Protein AF-A0AA39HJ63-F1 (afdb_monomer_lite)

Secondary structure (DSSP, 8-state):
--HHHHHHHHHHHHHT-EEEEEEEEEETTSSEEEEEEEEEE-----TTHHHHTTT--PPPEE----TTGGGTEEEEEEEEEEE-TTTS---TTPEEEEHHHHHHHHHHHHTTGGG-SEEEEEEES-SS--HHHHHTS-SS---S-EEEE-TT-SSPPPTTS--EE-PPPSTTS-TTGGG--

Sequence (181 aa):
MLESSWLESTKIALASRFEGAVTIAFVKGSDLVEYSMERRPMRKHNRFSRMFSVFNRAPRSSWTFIPGDAANIETLSLSVKMIDPRKNKGLEEGVRQHRASFLQEIGKVFRLMTSCRKVVINIAKLDAYPEDLLALLPRDGLPGKVFLDTIDCDVIPPFDIPIRLRRVPFDSLDPEILQNA

pLDDT: mean 70.18, std 16.27, range [34.12, 93.38]

Radius of gyration: 19.21 Å; chains: 1; bounding box: 43×39×66 Å

Organism: NCBI:txid289476

Foldseek 3Di:
DPVVVVVVVVVVLLQLAWEKEKEWEAEPPDQKIWIFIWTAGPDDPDVVCVVVVVPDRDDTDGDDDDPVCLQRYQEYEYEYYYDHVVPDDPDPPIDMDGNVVVLVVVLVVLVSQLSYQYYEYEYAYDPDDPVSNVVSHPQPRRHDAYEYECVRPPDDDDPPHPYDDPDPPPVPPDVVVVVPD

Structure (mmCIF, N/CA/C/O backbone):
data_AF-A0AA39HJ63-F1
#
_entry.id   AF-A0AA39HJ63-F1
#
loop_
_atom_site.group_PDB
_atom_site.id
_atom_site.type_symbol
_atom_site.label_atom_id
_atom_site.label_alt_id
_atom_site.label_comp_id
_atom_site.label_asym_id
_atom_site.label_entity_id
_atom_site.label_seq_id
_atom_site.pdbx_PDB_ins_code
_atom_site.Cartn_x
_atom_site.Cartn_y
_atom_site.Cartn_z
_atom_site.occupancy
_atom_site.B_iso_or_equiv
_atom_site.auth_seq_id
_atom_site.auth_comp_id
_atom_site.auth_asym_id
_atom_site.auth_atom_id
_atom_site.pdbx_PDB_model_num
ATOM 1 N N . MET A 1 1 ? -29.015 12.953 32.415 1.00 53.59 1 MET A N 1
ATOM 2 C CA . MET A 1 1 ? -27.941 13.781 31.809 1.00 53.59 1 MET A CA 1
ATOM 3 C C . MET A 1 1 ? -26.677 12.992 31.411 1.00 53.59 1 MET A C 1
ATOM 5 O O . MET A 1 1 ? -25.717 13.619 30.996 1.00 53.59 1 MET A O 1
ATOM 9 N N . LEU A 1 2 ? -26.648 11.649 31.463 1.00 52.34 2 LEU A N 1
ATOM 10 C CA . LEU A 1 2 ? -25.468 10.845 31.074 1.00 52.34 2 LEU A CA 1
ATOM 11 C C . LEU A 1 2 ? -25.451 10.412 29.593 1.00 52.34 2 LEU A C 1
ATOM 13 O O . LEU A 1 2 ? -24.381 10.179 29.037 1.00 52.34 2 LEU A O 1
ATOM 17 N N . GLU A 1 3 ? -26.608 10.356 28.928 1.00 53.19 3 GLU A N 1
ATOM 18 C CA . GLU A 1 3 ? -26.701 9.915 27.525 1.00 53.19 3 GLU A CA 1
ATOM 19 C C . GLU A 1 3 ? -26.044 10.884 26.531 1.00 53.19 3 GLU A C 1
ATOM 21 O O . GLU A 1 3 ? -25.530 10.450 25.504 1.00 53.19 3 GLU A O 1
ATOM 26 N N . SER A 1 4 ? -25.985 12.184 26.840 1.00 61.69 4 SER A N 1
ATOM 27 C CA . SER A 1 4 ? -25.369 13.187 25.962 1.00 61.69 4 SER A CA 1
ATOM 28 C C . SER A 1 4 ? -23.842 13.074 25.902 1.00 61.69 4 SER A C 1
ATOM 30 O O . SER A 1 4 ? -23.262 13.311 24.848 1.00 61.69 4 SER A O 1
ATOM 32 N N . SER A 1 5 ? -23.187 12.660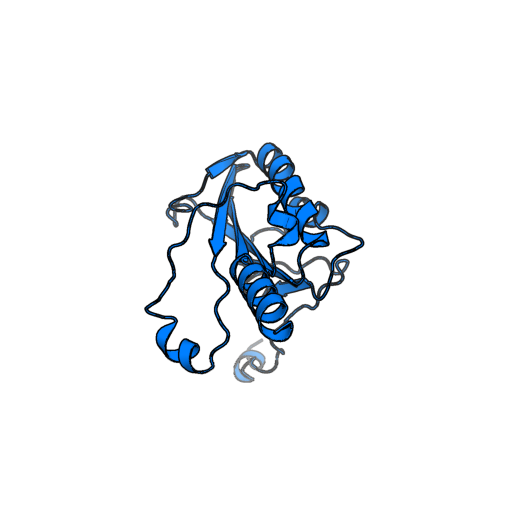 26.992 1.00 64.50 5 SER A N 1
ATOM 33 C CA . SER A 1 5 ? -21.723 12.532 27.069 1.00 64.50 5 SER A CA 1
ATOM 34 C C . SER A 1 5 ? -21.203 11.363 26.228 1.00 64.50 5 SER A C 1
ATOM 36 O O . SER A 1 5 ? -20.262 11.535 25.455 1.00 64.50 5 SER A O 1
ATOM 38 N N . TRP A 1 6 ? -21.837 10.192 26.319 1.00 66.06 6 TRP A N 1
ATOM 39 C CA . TRP A 1 6 ? -21.421 9.011 25.556 1.00 66.06 6 TRP A CA 1
ATOM 40 C C . TRP A 1 6 ? -21.638 9.193 24.049 1.00 66.06 6 TRP A C 1
ATOM 42 O O . TRP A 1 6 ? -20.809 8.796 23.226 1.00 66.06 6 TRP A O 1
ATOM 52 N N . LEU A 1 7 ? -22.743 9.843 23.680 1.00 60.38 7 LEU A N 1
ATOM 53 C CA . LEU A 1 7 ? -23.093 10.117 22.291 1.00 60.38 7 LEU A CA 1
ATOM 54 C C . LEU A 1 7 ? -22.132 11.133 21.653 1.00 60.38 7 LEU A C 1
ATOM 56 O O . LEU A 1 7 ? -21.783 11.012 20.481 1.00 60.38 7 LEU A O 1
ATOM 60 N N . GLU A 1 8 ? -21.646 12.101 22.431 1.00 58.94 8 GLU A N 1
ATOM 61 C CA . GLU A 1 8 ?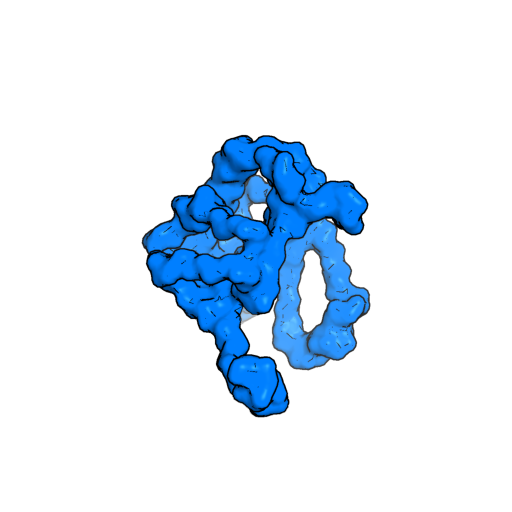 -20.643 13.059 21.968 1.00 58.94 8 GLU A CA 1
ATOM 62 C C . GLU A 1 8 ? -19.247 12.426 21.886 1.00 58.94 8 GLU A C 1
ATOM 64 O O . GLU A 1 8 ? -18.558 12.591 20.881 1.00 58.94 8 GLU A O 1
ATOM 69 N N . SER A 1 9 ? -18.857 11.588 22.855 1.00 57.41 9 SER A N 1
ATOM 70 C CA . SER A 1 9 ? -17.601 10.825 22.791 1.00 57.41 9 SER A CA 1
ATOM 71 C C . SER A 1 9 ? -17.560 9.847 21.616 1.00 57.41 9 SER A C 1
ATOM 73 O O . SER A 1 9 ? -16.530 9.723 20.960 1.00 57.41 9 SER A O 1
ATOM 75 N N . THR A 1 10 ? -18.672 9.180 21.297 1.00 57.38 10 THR A N 1
ATOM 76 C CA . THR A 1 10 ? -18.757 8.295 20.123 1.00 57.38 10 THR A CA 1
ATOM 77 C C . THR A 1 10 ? -18.748 9.074 18.814 1.00 57.38 10 THR A C 1
ATOM 79 O O . THR A 1 10 ? -18.091 8.643 17.869 1.00 57.38 10 THR A O 1
ATOM 82 N N . LYS A 1 11 ? -19.391 10.247 18.743 1.00 55.75 11 LYS A N 1
ATOM 83 C CA . LYS A 1 11 ? -19.274 11.146 17.582 1.00 55.75 11 LYS A CA 1
ATOM 84 C C . LYS A 1 11 ? -17.847 11.646 17.385 1.00 55.75 11 LYS A C 1
ATOM 86 O O . LYS A 1 11 ? -17.384 11.636 16.251 1.00 55.75 11 LYS A O 1
ATOM 91 N N . ILE A 1 12 ? -17.144 12.023 18.452 1.00 59.94 12 ILE A N 1
ATOM 92 C CA . ILE A 1 12 ? -15.737 12.451 18.401 1.00 59.94 12 ILE A CA 1
ATOM 93 C C . ILE A 1 12 ? -14.840 11.281 17.970 1.00 59.94 12 ILE A C 1
ATOM 95 O O . ILE A 1 12 ? -14.038 11.430 17.052 1.00 59.94 12 ILE A O 1
ATOM 99 N N . ALA A 1 13 ? -15.038 10.093 18.550 1.00 58.69 13 ALA A N 1
ATOM 100 C CA . ALA A 1 13 ? -14.286 8.883 18.213 1.00 58.69 13 ALA A CA 1
ATOM 101 C C . ALA A 1 13 ? -14.590 8.331 16.810 1.00 58.69 13 ALA A C 1
ATOM 103 O O . ALA A 1 13 ? -13.785 7.588 16.261 1.00 58.69 13 ALA A O 1
ATOM 104 N N . LEU A 1 14 ? -15.751 8.647 16.228 1.00 59.00 14 LEU A N 1
ATOM 105 C CA . LEU A 1 14 ? -16.081 8.333 14.834 1.00 59.00 14 LEU A CA 1
ATOM 106 C C . LEU A 1 14 ? -15.600 9.427 13.875 1.00 59.00 14 LEU A C 1
ATOM 108 O O . LEU A 1 14 ? -15.206 9.113 12.755 1.00 59.00 14 LEU A O 1
ATOM 112 N N . ALA A 1 15 ? -15.604 10.692 14.302 1.00 59.06 15 ALA A N 1
ATOM 113 C CA . ALA A 1 15 ? -15.070 11.816 13.538 1.00 59.06 15 ALA A CA 1
ATOM 114 C C . ALA A 1 15 ? -13.537 11.772 13.424 1.00 59.06 15 ALA A C 1
ATOM 116 O O . ALA A 1 15 ? -12.992 12.303 12.460 1.00 59.06 15 ALA A O 1
ATOM 117 N N . SER A 1 16 ? -12.846 11.105 14.357 1.00 66.75 16 SER A N 1
ATOM 118 C CA . SER A 1 16 ? -11.396 10.889 14.289 1.00 66.75 16 SER A CA 1
ATOM 119 C C . SER A 1 16 ? -10.985 9.809 13.283 1.00 66.75 16 SER A C 1
ATOM 121 O O . SER A 1 16 ? -9.809 9.748 12.907 1.00 66.75 16 SER A O 1
ATOM 123 N N . ARG A 1 17 ? -11.927 8.964 12.832 1.00 81.06 17 ARG A N 1
ATOM 124 C CA . ARG A 1 17 ? -11.610 7.835 11.954 1.00 81.06 17 ARG A CA 1
ATOM 125 C C . ARG A 1 17 ? -11.452 8.237 10.505 1.00 81.06 17 ARG A C 1
ATOM 127 O O . ARG A 1 17 ? -12.180 9.076 9.974 1.00 81.06 17 ARG A O 1
ATOM 134 N N . PHE A 1 18 ? -10.526 7.565 9.841 1.00 84.56 18 PHE A N 1
ATOM 135 C CA . PHE A 1 18 ? -10.200 7.832 8.450 1.00 84.56 18 PHE A CA 1
ATOM 136 C C . PHE A 1 18 ? -9.924 6.547 7.669 1.00 84.56 18 PHE A C 1
ATOM 138 O O . PHE A 1 18 ? -9.720 5.470 8.234 1.00 84.56 18 PHE A O 1
ATOM 145 N N . GLU A 1 19 ? -9.948 6.682 6.348 1.00 87.69 19 GLU A N 1
ATOM 146 C CA . GLU A 1 19 ? -9.443 5.686 5.415 1.00 87.69 19 GLU A CA 1
ATOM 147 C C . GLU A 1 19 ? -8.008 6.070 5.034 1.00 87.69 19 GLU A C 1
ATOM 149 O O . GLU A 1 19 ? -7.765 7.166 4.523 1.00 87.69 19 GLU A O 1
ATOM 154 N N . GLY A 1 20 ? -7.056 5.181 5.307 1.00 87.44 20 GLY A N 1
ATOM 155 C CA . GLY A 1 20 ? -5.696 5.304 4.793 1.00 87.44 20 GLY A CA 1
ATOM 156 C C . GLY A 1 20 ? -5.648 4.727 3.385 1.00 87.44 20 GLY A C 1
ATOM 157 O O . GLY A 1 20 ? -6.119 3.613 3.166 1.00 87.44 20 GLY A O 1
ATOM 158 N N . ALA A 1 21 ? -5.097 5.459 2.424 1.00 89.00 21 ALA A N 1
ATOM 159 C CA . ALA A 1 21 ? -4.895 4.962 1.071 1.00 89.00 21 ALA A CA 1
ATOM 160 C C . ALA A 1 21 ? -3.415 5.035 0.701 1.00 89.00 21 ALA A C 1
ATOM 162 O O . ALA A 1 21 ? -2.794 6.085 0.817 1.00 89.00 21 ALA A O 1
ATOM 163 N N . VAL A 1 22 ? -2.863 3.922 0.236 1.00 89.75 22 VAL A N 1
ATOM 164 C CA . VAL A 1 22 ? -1.477 3.804 -0.208 1.00 89.75 22 VAL A CA 1
ATOM 165 C C . VAL A 1 22 ? -1.492 3.391 -1.669 1.00 89.75 22 VAL A C 1
ATOM 167 O O . VAL A 1 22 ? -2.029 2.339 -2.009 1.00 89.75 22 VAL A O 1
ATOM 170 N N . THR A 1 23 ? -0.901 4.207 -2.535 1.00 90.81 23 THR A N 1
ATOM 171 C CA . THR A 1 23 ? -0.715 3.874 -3.950 1.00 90.81 23 THR A CA 1
ATOM 172 C C . THR A 1 23 ? 0.751 3.573 -4.195 1.00 90.81 23 THR A C 1
ATOM 174 O O . THR A 1 23 ? 1.604 4.366 -3.821 1.00 90.81 23 THR A O 1
ATOM 177 N N . ILE A 1 24 ? 1.037 2.443 -4.830 1.00 91.25 24 ILE A N 1
ATOM 178 C CA . ILE A 1 24 ? 2.371 1.948 -5.157 1.00 91.25 24 ILE A CA 1
ATOM 179 C C . ILE A 1 24 ? 2.422 1.757 -6.667 1.00 91.25 24 ILE A C 1
ATOM 181 O O . ILE A 1 24 ? 1.557 1.104 -7.250 1.00 91.25 24 ILE A O 1
ATOM 185 N N . ALA A 1 25 ? 3.430 2.334 -7.300 1.00 91.56 25 ALA A N 1
ATOM 186 C CA . ALA A 1 25 ? 3.661 2.286 -8.728 1.00 91.56 25 ALA A CA 1
ATOM 187 C C . ALA A 1 25 ? 5.086 1.788 -9.005 1.00 91.56 25 ALA A C 1
ATOM 189 O O . ALA A 1 25 ? 6.061 2.507 -8.795 1.00 91.56 25 ALA A O 1
ATOM 190 N N . PHE A 1 26 ? 5.206 0.554 -9.492 1.00 90.31 26 PHE A N 1
ATOM 191 C CA . PHE A 1 26 ? 6.481 -0.004 -9.943 1.00 90.31 26 PHE A CA 1
ATOM 192 C C . PHE A 1 26 ? 6.850 0.568 -11.311 1.00 90.31 26 PHE A C 1
ATOM 194 O O . PHE A 1 26 ? 6.033 0.544 -12.235 1.00 90.31 26 PHE A O 1
ATOM 201 N N . VAL A 1 27 ? 8.072 1.076 -11.460 1.00 89.50 27 VAL A N 1
ATOM 202 C CA . VAL A 1 27 ? 8.551 1.616 -12.737 1.00 89.50 27 VAL A CA 1
ATOM 203 C C . VAL A 1 27 ? 9.024 0.466 -13.625 1.00 89.50 27 VAL A C 1
ATOM 205 O O . VAL A 1 27 ? 9.953 -0.260 -13.279 1.00 89.50 27 VAL A O 1
ATOM 208 N N . LYS A 1 28 ? 8.398 0.300 -14.796 1.00 89.00 28 LYS A N 1
ATOM 209 C CA . LYS A 1 28 ? 8.727 -0.780 -15.734 1.00 89.00 28 LYS A CA 1
ATOM 210 C C . LYS A 1 28 ? 10.201 -0.728 -16.147 1.00 89.00 28 LYS A C 1
ATOM 212 O O . LYS A 1 28 ? 10.689 0.309 -16.595 1.00 89.00 28 LYS A O 1
ATOM 217 N N . GLY A 1 29 ? 10.890 -1.865 -16.025 1.00 87.94 29 GLY A N 1
ATOM 218 C CA . GLY A 1 29 ? 12.311 -1.998 -16.370 1.00 87.94 29 GLY A CA 1
ATOM 219 C C . GLY A 1 29 ? 13.265 -1.279 -15.411 1.00 87.94 29 GLY A C 1
ATOM 220 O O . GLY A 1 29 ? 14.399 -0.995 -15.786 1.00 87.94 29 GLY A O 1
ATOM 221 N N . SER A 1 30 ? 12.815 -0.949 -14.198 1.00 89.44 30 SER A N 1
ATOM 222 C CA . SER A 1 30 ? 13.606 -0.248 -13.191 1.00 89.44 30 SER A CA 1
ATOM 223 C C . SER A 1 30 ? 13.399 -0.861 -11.806 1.00 89.44 30 SER A C 1
ATOM 225 O O . SER A 1 30 ? 12.375 -1.484 -11.538 1.00 89.44 30 SER A O 1
ATOM 227 N N . ASP A 1 31 ? 14.362 -0.643 -10.911 1.00 90.25 31 ASP A N 1
ATOM 228 C CA . ASP A 1 31 ? 14.247 -0.972 -9.483 1.00 90.25 31 ASP A CA 1
ATOM 229 C C . ASP A 1 31 ? 13.671 0.197 -8.657 1.00 90.25 31 ASP A C 1
ATOM 231 O O . ASP A 1 31 ? 13.795 0.271 -7.434 1.00 90.25 31 ASP A O 1
ATOM 235 N N . LEU A 1 32 ? 13.072 1.171 -9.342 1.00 91.75 32 LEU A N 1
ATOM 236 C CA . LEU A 1 32 ? 12.445 2.323 -8.720 1.00 91.75 32 LEU A CA 1
ATOM 237 C C . LEU A 1 32 ? 10.959 2.071 -8.497 1.00 91.75 32 LEU A C 1
ATOM 239 O O . LEU A 1 32 ? 10.247 1.507 -9.332 1.00 91.75 32 LEU A O 1
ATOM 243 N N . VAL A 1 33 ? 10.494 2.564 -7.360 1.00 91.44 33 VAL A N 1
ATOM 244 C CA . VAL A 1 33 ? 9.097 2.554 -6.957 1.00 91.44 33 VAL A CA 1
ATOM 245 C C . VAL A 1 33 ? 8.691 3.985 -6.664 1.00 91.44 33 VAL A C 1
ATOM 247 O O . VAL A 1 33 ? 9.391 4.717 -5.964 1.00 91.44 33 VAL A O 1
ATOM 250 N N . GLU A 1 34 ? 7.550 4.386 -7.206 1.00 92.06 34 GLU A N 1
ATOM 251 C CA . GLU A 1 34 ? 6.855 5.589 -6.777 1.00 92.06 34 GLU A CA 1
ATOM 252 C C . GLU A 1 34 ? 5.719 5.198 -5.851 1.00 92.06 34 GLU A C 1
ATOM 254 O O . GLU A 1 34 ? 4.968 4.268 -6.140 1.00 92.06 34 GLU A O 1
ATOM 259 N N . TYR A 1 35 ? 5.556 5.911 -4.748 1.00 91.25 35 TYR A N 1
ATOM 260 C CA . TYR A 1 35 ? 4.438 5.669 -3.851 1.00 91.25 35 TYR A CA 1
ATOM 261 C C . TYR A 1 35 ? 3.872 6.975 -3.313 1.00 91.25 35 TYR A C 1
ATOM 263 O O . TYR A 1 35 ? 4.571 7.980 -3.199 1.00 91.25 35 TYR A O 1
ATOM 271 N N . SER A 1 36 ? 2.585 6.958 -2.992 1.00 90.00 36 SER A N 1
ATOM 272 C CA . SER A 1 36 ? 1.909 8.051 -2.304 1.00 90.00 36 SER A CA 1
ATOM 273 C C . SER A 1 36 ? 1.014 7.501 -1.205 1.00 90.00 36 SER A C 1
ATOM 275 O O . SER A 1 36 ? 0.446 6.410 -1.316 1.00 90.00 36 SER A O 1
ATOM 277 N N . MET A 1 37 ? 0.901 8.266 -0.126 1.00 89.38 37 MET A N 1
ATOM 278 C CA . MET A 1 37 ? 0.046 7.954 1.009 1.00 89.38 37 MET A CA 1
ATOM 279 C C . MET A 1 37 ? -0.929 9.105 1.209 1.00 89.38 37 MET A C 1
ATOM 281 O O . MET A 1 37 ? -0.536 10.266 1.302 1.00 89.38 37 MET A O 1
ATOM 285 N N . GLU A 1 38 ? -2.210 8.777 1.271 1.00 88.81 38 GLU A N 1
ATOM 286 C CA . GLU A 1 38 ? -3.298 9.734 1.399 1.00 88.81 38 GLU A CA 1
ATOM 287 C C . GLU A 1 38 ? -4.150 9.395 2.617 1.00 88.81 38 GLU A C 1
ATOM 289 O O . GLU A 1 38 ? -4.519 8.239 2.850 1.00 88.81 38 GLU A O 1
ATOM 294 N N . ARG A 1 39 ? -4.547 10.435 3.348 1.00 86.19 39 ARG A N 1
ATOM 295 C CA . ARG A 1 39 ? -5.568 10.344 4.388 1.00 86.19 39 ARG A CA 1
ATOM 296 C C . ARG A 1 39 ? -6.888 10.786 3.783 1.00 86.19 39 ARG A C 1
ATOM 298 O O . ARG A 1 39 ? -7.014 11.904 3.286 1.00 86.19 39 ARG A O 1
ATOM 305 N N . ARG A 1 40 ? -7.883 9.902 3.815 1.00 84.12 40 ARG A N 1
ATOM 306 C CA . ARG A 1 40 ? -9.222 10.168 3.286 1.00 84.12 40 ARG A CA 1
ATOM 307 C C . ARG A 1 40 ? -10.224 10.211 4.433 1.00 84.12 40 ARG A C 1
ATOM 309 O O . ARG A 1 40 ? -10.260 9.284 5.245 1.00 84.12 40 ARG A O 1
ATOM 316 N N . PRO A 1 41 ? -11.067 11.250 4.526 1.00 79.25 41 PRO A N 1
ATOM 317 C CA . PRO A 1 41 ? -12.132 11.248 5.513 1.00 79.25 41 PRO A CA 1
ATOM 318 C C . PRO A 1 41 ? -13.101 10.104 5.212 1.00 79.25 41 PRO A C 1
ATOM 320 O O . PRO A 1 41 ? -13.399 9.808 4.051 1.00 79.25 41 PRO A O 1
ATOM 323 N N . MET A 1 42 ? -13.614 9.476 6.269 1.00 74.94 42 MET A N 1
ATOM 324 C CA . MET A 1 42 ? -14.626 8.433 6.151 1.00 74.94 42 MET A CA 1
ATOM 325 C C . MET A 1 42 ? -15.827 8.962 5.363 1.00 74.94 42 MET A C 1
ATOM 327 O O . MET A 1 42 ? -16.527 9.884 5.792 1.00 74.94 42 MET A O 1
ATOM 331 N N . ARG A 1 43 ? -16.085 8.374 4.188 1.00 66.50 43 ARG A N 1
ATOM 332 C CA . ARG A 1 43 ? -17.290 8.683 3.416 1.00 66.50 43 ARG A CA 1
ATOM 333 C C . ARG A 1 43 ? -18.486 8.218 4.236 1.00 66.50 43 ARG A C 1
ATOM 335 O O . ARG A 1 43 ? -18.730 7.019 4.340 1.00 66.50 43 ARG A O 1
ATOM 342 N N . LYS A 1 44 ? -19.244 9.154 4.818 1.00 59.47 44 LYS A N 1
ATOM 343 C CA . LYS A 1 44 ? -20.527 8.827 5.451 1.00 59.47 44 LYS A CA 1
ATOM 344 C C . LYS A 1 44 ? -21.365 8.088 4.409 1.00 59.47 44 LYS A C 1
ATOM 346 O O . LYS A 1 44 ? -21.660 8.634 3.348 1.00 59.47 44 LYS A O 1
ATOM 351 N N . HIS A 1 45 ? -21.709 6.833 4.685 1.00 49.19 45 HIS A N 1
ATOM 352 C CA . HIS A 1 45 ? -22.568 6.012 3.835 1.00 49.19 45 HIS A CA 1
ATOM 353 C C . HIS A 1 45 ? -24.021 6.521 3.896 1.00 49.19 45 HIS A C 1
ATOM 355 O O . HIS A 1 45 ? -24.934 5.811 4.299 1.00 49.19 45 HIS A O 1
ATOM 361 N N . ASN A 1 46 ? -24.264 7.764 3.479 1.00 46.72 46 ASN A N 1
ATOM 362 C CA . ASN A 1 46 ? -25.606 8.195 3.129 1.00 46.72 46 ASN A CA 1
ATOM 363 C C . ASN A 1 46 ? -25.887 7.721 1.705 1.00 46.72 46 ASN A C 1
ATOM 365 O O . ASN A 1 46 ? -25.120 7.998 0.782 1.00 46.72 46 ASN A O 1
ATOM 369 N N . ARG A 1 47 ? -27.000 6.999 1.518 1.00 48.28 47 ARG A N 1
ATOM 370 C CA . ARG A 1 47 ? -27.461 6.499 0.207 1.00 48.28 47 ARG A CA 1
ATOM 371 C C . ARG A 1 47 ? -27.560 7.608 -0.855 1.00 48.28 47 ARG A C 1
ATOM 373 O O . ARG A 1 47 ? -27.391 7.318 -2.033 1.00 48.28 47 ARG A O 1
ATOM 380 N N . PHE A 1 48 ? -27.713 8.865 -0.434 1.00 45.00 48 PHE A N 1
ATOM 381 C CA . PHE A 1 48 ? -27.712 10.054 -1.293 1.00 45.00 48 PHE A CA 1
ATOM 382 C C . PHE A 1 48 ? -26.325 10.506 -1.793 1.00 45.00 48 PHE A C 1
ATOM 384 O O . PHE A 1 48 ? -26.238 11.200 -2.801 1.00 45.00 48 PHE A O 1
ATOM 391 N N . SER A 1 49 ? -25.217 10.085 -1.172 1.00 43.72 49 SER A N 1
ATOM 392 C CA . SER A 1 49 ? -23.863 10.477 -1.605 1.00 43.72 49 SER A CA 1
ATOM 393 C C . SER A 1 49 ? -23.347 9.713 -2.829 1.00 43.72 49 SER A C 1
ATOM 395 O O . SER A 1 49 ? -22.313 10.094 -3.372 1.00 43.72 49 SER A O 1
ATOM 397 N N . ARG A 1 50 ? -24.046 8.670 -3.305 1.00 45.84 50 ARG A N 1
ATOM 398 C CA . ARG A 1 50 ? -23.670 7.982 -4.558 1.00 45.84 50 ARG A CA 1
ATOM 399 C C . ARG A 1 50 ? -23.879 8.852 -5.797 1.00 45.84 50 ARG A C 1
ATOM 401 O O . ARG A 1 50 ? -23.159 8.674 -6.766 1.00 45.84 50 ARG A O 1
ATOM 408 N N . MET A 1 51 ? -24.814 9.803 -5.750 1.00 39.88 51 MET A N 1
ATOM 409 C CA . MET A 1 51 ? -25.107 10.685 -6.886 1.00 39.88 51 MET A CA 1
ATOM 410 C C . MET A 1 51 ? -24.154 11.895 -6.952 1.00 39.88 51 MET A C 1
ATOM 412 O O . MET A 1 51 ? -23.902 12.426 -8.025 1.00 39.88 51 MET A O 1
ATOM 416 N N . PHE A 1 52 ? -23.545 12.278 -5.821 1.00 37.72 52 PHE A N 1
ATOM 417 C CA . PHE A 1 52 ? -22.626 13.424 -5.717 1.00 37.72 52 PHE A CA 1
ATOM 418 C C . PHE A 1 52 ? -21.146 13.037 -5.542 1.00 37.72 52 PHE A C 1
ATOM 420 O O . PHE A 1 52 ? -20.294 13.914 -5.377 1.00 37.72 52 PHE A O 1
ATOM 427 N N . SER A 1 53 ? -20.790 11.746 -5.610 1.00 39.75 53 SER A N 1
ATOM 428 C CA . SER A 1 53 ? -19.390 11.306 -5.467 1.00 39.75 53 SER A CA 1
ATOM 429 C C . SER A 1 53 ? -18.477 11.748 -6.615 1.00 39.75 53 SER A C 1
ATOM 431 O O . SER A 1 53 ? -17.264 11.564 -6.526 1.00 39.75 53 SER A O 1
ATOM 433 N N . VAL A 1 54 ? -19.047 12.310 -7.685 1.00 42.25 54 VAL A N 1
ATOM 434 C CA . VAL A 1 54 ? -18.300 12.898 -8.803 1.00 42.25 54 VAL A CA 1
ATOM 435 C C . VAL A 1 54 ? -17.747 14.285 -8.440 1.00 42.25 54 VAL A C 1
ATOM 437 O O . VAL A 1 54 ? -16.674 14.637 -8.916 1.00 42.25 54 VAL A O 1
ATOM 440 N N . PHE A 1 55 ? -18.398 15.030 -7.535 1.00 34.12 55 PHE A N 1
ATOM 441 C CA . PHE A 1 55 ? -18.071 16.445 -7.291 1.00 34.12 55 PHE A CA 1
ATOM 442 C C . PHE A 1 55 ? -17.509 16.768 -5.904 1.00 34.12 55 PHE A C 1
ATOM 444 O O . PHE A 1 55 ? -16.877 17.804 -5.746 1.00 34.12 55 PHE A O 1
ATOM 451 N N . ASN A 1 56 ? -17.661 15.889 -4.909 1.00 35.78 56 ASN A N 1
ATOM 452 C CA . ASN A 1 56 ? -17.101 16.111 -3.570 1.00 35.78 56 ASN A CA 1
ATOM 453 C C . ASN A 1 56 ? -15.998 15.093 -3.254 1.00 35.78 56 ASN A C 1
ATOM 455 O O . ASN A 1 56 ? -16.149 14.189 -2.427 1.00 35.78 56 ASN A O 1
ATOM 459 N N . ARG A 1 57 ? -14.852 15.232 -3.933 1.00 50.53 57 ARG A N 1
ATOM 460 C CA . ARG A 1 57 ? -13.593 14.691 -3.411 1.00 50.53 57 ARG A CA 1
ATOM 461 C C . ARG A 1 57 ? -13.178 15.616 -2.273 1.00 50.53 57 ARG A C 1
ATOM 463 O O . ARG A 1 57 ? -12.607 16.669 -2.523 1.00 50.53 57 ARG A O 1
ATOM 470 N N . ALA A 1 58 ? -13.511 15.239 -1.039 1.00 51.91 58 ALA A N 1
ATOM 471 C CA . ALA A 1 58 ? -12.916 15.878 0.128 1.00 51.91 58 ALA A CA 1
ATOM 472 C C . ALA A 1 58 ? -11.389 15.969 -0.070 1.00 51.91 58 ALA A C 1
ATOM 474 O O . ALA A 1 58 ? -10.823 15.040 -0.666 1.00 51.91 58 ALA A O 1
ATOM 475 N N . PRO A 1 59 ? -10.746 17.068 0.364 1.00 54.84 59 PRO A N 1
ATOM 476 C CA . PRO A 1 59 ? -9.341 17.312 0.081 1.00 54.84 59 PRO A CA 1
ATOM 477 C C . PRO A 1 59 ? -8.516 16.109 0.530 1.00 54.84 59 PRO A C 1
ATOM 479 O O . PRO A 1 59 ? -8.593 15.671 1.679 1.00 54.84 59 PRO A O 1
ATOM 482 N N . ARG A 1 60 ? -7.784 15.536 -0.426 1.00 65.75 60 ARG A N 1
ATOM 483 C CA . ARG A 1 60 ? -6.769 14.530 -0.144 1.00 65.75 60 ARG A CA 1
ATOM 484 C C . ARG A 1 60 ? -5.649 15.271 0.561 1.00 65.75 60 ARG A C 1
ATOM 486 O O . ARG A 1 60 ? -5.154 16.257 0.028 1.00 65.75 60 ARG A O 1
ATOM 493 N N . SER A 1 61 ? -5.299 14.842 1.763 1.00 71.81 61 SER A N 1
ATOM 494 C CA . SER A 1 61 ? -4.084 15.322 2.407 1.00 71.81 61 SER A CA 1
ATOM 495 C C . SER A 1 61 ? -3.029 14.238 2.293 1.00 71.81 61 SER A C 1
ATOM 497 O O . SER A 1 61 ? -3.333 13.057 2.522 1.00 71.81 61 SER A O 1
ATOM 499 N N . SER A 1 62 ? -1.798 14.642 1.984 1.00 79.94 62 SER A N 1
ATOM 500 C CA . SER A 1 62 ? -0.640 13.773 2.148 1.00 79.94 62 SER A CA 1
ATOM 501 C C . SER A 1 62 ? -0.645 13.206 3.567 1.00 79.94 62 SER A C 1
ATOM 503 O O . SER A 1 62 ? -0.973 13.891 4.542 1.00 79.94 62 SER A O 1
ATOM 505 N N . TRP A 1 63 ? -0.389 11.908 3.676 1.00 80.06 63 TRP A N 1
ATOM 506 C CA . TRP A 1 63 ? -0.408 11.205 4.946 1.00 80.06 63 TRP A CA 1
ATOM 507 C C . TRP A 1 63 ? 0.985 10.712 5.278 1.00 80.06 63 TRP A C 1
ATOM 509 O O . TRP A 1 63 ? 1.512 9.818 4.626 1.00 80.06 63 TRP A O 1
ATOM 519 N N . THR A 1 64 ? 1.552 11.275 6.337 1.00 79.12 64 THR A N 1
ATOM 520 C CA . THR A 1 64 ? 2.708 10.692 7.006 1.00 79.12 64 THR A CA 1
ATOM 521 C C . THR A 1 64 ? 2.200 9.883 8.184 1.00 79.12 64 THR A C 1
ATOM 523 O O . THR A 1 64 ? 1.416 10.385 8.990 1.00 79.12 64 THR A O 1
ATOM 526 N N . PHE A 1 65 ? 2.640 8.634 8.283 1.00 71.50 65 PHE A N 1
ATOM 527 C CA . PHE A 1 65 ? 2.249 7.763 9.380 1.00 71.50 65 PHE A CA 1
ATOM 528 C C . PHE A 1 65 ? 2.720 8.302 10.741 1.00 71.50 65 PHE A C 1
ATOM 530 O O . PHE A 1 65 ? 3.895 8.632 10.914 1.00 71.50 65 PHE A O 1
ATOM 537 N N . ILE A 1 66 ? 1.815 8.309 11.726 1.00 79.00 66 ILE A N 1
ATOM 538 C CA . ILE A 1 66 ? 2.110 8.635 13.127 1.00 79.00 66 ILE A CA 1
ATOM 539 C C . ILE A 1 66 ? 1.678 7.453 14.018 1.00 79.00 66 ILE A C 1
ATOM 541 O O . ILE A 1 66 ? 0.593 6.914 13.806 1.00 79.00 66 ILE A O 1
ATOM 545 N N . PRO A 1 67 ? 2.439 7.059 15.062 1.00 68.25 67 PRO A N 1
ATOM 546 C CA . PRO A 1 67 ? 2.111 5.918 15.934 1.00 68.25 67 PRO A CA 1
ATOM 547 C C . PRO A 1 67 ? 0.693 5.889 16.545 1.00 68.25 67 PRO A C 1
ATOM 549 O O . PRO A 1 67 ? 0.210 4.818 16.900 1.00 68.25 67 PRO A O 1
ATOM 552 N N . GLY A 1 68 ? -0.003 7.029 16.639 1.00 75.69 68 GLY A N 1
ATOM 553 C CA . GLY A 1 68 ? -1.399 7.111 17.099 1.00 75.69 68 GLY A CA 1
ATOM 554 C C . GLY A 1 68 ? -2.464 6.847 16.022 1.00 75.69 68 GLY A C 1
ATOM 555 O O . GLY A 1 68 ? -3.647 6.713 16.341 1.00 75.69 68 GLY A O 1
ATOM 556 N N . ASP A 1 69 ? -2.076 6.760 14.749 1.00 76.88 69 ASP A N 1
ATOM 557 C CA . ASP A 1 69 ? -3.010 6.550 13.643 1.00 76.88 69 ASP A CA 1
ATOM 558 C C . ASP A 1 69 ? -3.640 5.154 13.676 1.00 76.88 69 ASP A C 1
ATOM 560 O O . ASP A 1 69 ? -4.800 5.010 13.298 1.00 76.88 69 ASP A O 1
ATOM 564 N N . ALA A 1 70 ? -2.928 4.141 14.184 1.00 78.31 70 ALA A N 1
ATOM 565 C CA . ALA A 1 70 ? -3.382 2.746 14.203 1.00 78.31 70 ALA A CA 1
ATOM 566 C C . ALA A 1 70 ? -4.778 2.564 14.830 1.00 78.31 70 ALA A C 1
ATOM 568 O O . ALA A 1 70 ? -5.574 1.769 14.342 1.00 78.31 70 ALA A O 1
ATOM 569 N N . ALA A 1 71 ? -5.101 3.336 15.873 1.00 77.38 71 ALA A N 1
ATOM 570 C CA . ALA A 1 71 ? -6.398 3.279 16.552 1.00 77.38 71 ALA A CA 1
ATOM 571 C C . ALA A 1 71 ? -7.543 3.959 15.772 1.00 77.38 71 ALA A C 1
ATOM 573 O O . ALA A 1 71 ? -8.717 3.760 16.087 1.00 77.38 71 ALA A O 1
ATOM 574 N N . ASN A 1 72 ? -7.211 4.779 14.773 1.00 82.56 72 ASN A N 1
ATOM 575 C CA . ASN A 1 72 ? -8.144 5.629 14.036 1.00 82.56 72 ASN A CA 1
ATOM 576 C C . ASN A 1 72 ? -8.324 5.204 12.566 1.00 82.56 72 ASN A C 1
ATOM 578 O O . ASN A 1 72 ? -9.219 5.717 11.890 1.00 82.56 72 ASN A O 1
ATOM 582 N N . ILE A 1 73 ? -7.515 4.271 12.056 1.00 82.81 73 ILE A N 1
ATOM 583 C CA . ILE A 1 73 ? -7.670 3.747 10.693 1.00 82.81 73 ILE A CA 1
ATOM 584 C C . ILE A 1 73 ? -8.821 2.737 10.671 1.00 82.81 73 ILE A C 1
ATOM 586 O O . ILE A 1 73 ? -8.723 1.630 11.198 1.00 82.81 73 ILE A O 1
ATOM 590 N N . GLU A 1 74 ? -9.928 3.094 10.018 1.00 84.81 74 GLU A N 1
ATOM 591 C CA . GLU A 1 74 ? -11.033 2.150 9.817 1.00 84.81 74 GLU A CA 1
ATOM 592 C C . GLU A 1 74 ? -10.715 1.190 8.666 1.00 84.81 74 GLU A C 1
ATOM 594 O O . GLU A 1 74 ? -10.879 -0.024 8.784 1.00 84.81 74 GLU A O 1
ATOM 599 N N . THR A 1 75 ? -10.291 1.742 7.528 1.00 85.31 75 THR A N 1
ATOM 600 C CA . THR A 1 75 ? -9.984 0.986 6.310 1.00 85.31 75 THR A CA 1
ATOM 601 C C . THR A 1 75 ? -8.620 1.396 5.784 1.00 85.31 75 THR A C 1
ATOM 603 O O . THR A 1 75 ? -8.347 2.589 5.658 1.00 85.31 75 THR A O 1
ATOM 606 N N . LEU A 1 76 ? -7.789 0.410 5.451 1.00 85.94 76 LEU A N 1
ATOM 607 C CA . LEU A 1 76 ? -6.549 0.617 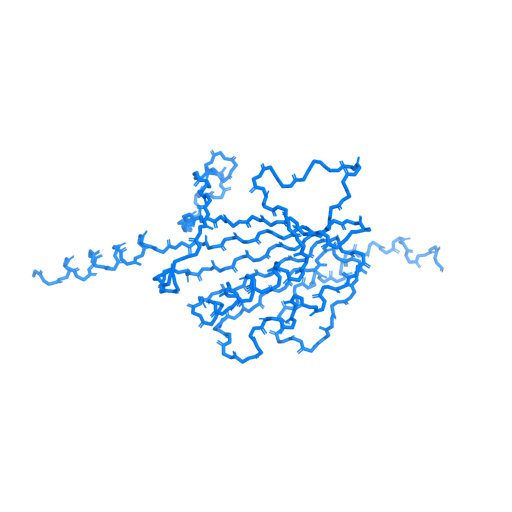4.712 1.00 85.94 76 LEU A CA 1
ATOM 608 C C . LEU A 1 76 ? -6.726 0.099 3.284 1.00 85.94 76 LEU A C 1
ATOM 610 O O . LEU A 1 76 ? -7.049 -1.071 3.078 1.00 85.94 76 LEU A O 1
ATOM 614 N N . SER A 1 77 ? -6.524 0.974 2.308 1.00 86.69 77 SER A N 1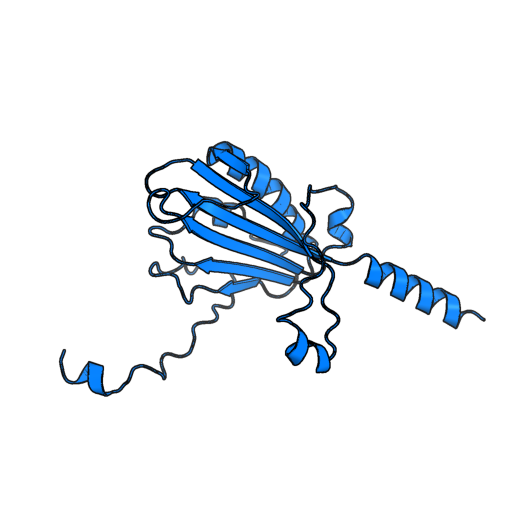
ATOM 615 C CA . SER A 1 77 ? -6.640 0.684 0.881 1.00 86.69 77 SER A CA 1
ATOM 616 C C . SER A 1 77 ? -5.249 0.717 0.247 1.00 86.69 77 SER A C 1
ATOM 618 O O . SER A 1 77 ? -4.661 1.785 0.114 1.00 86.69 77 SER A O 1
ATOM 620 N N . LEU A 1 78 ? -4.724 -0.433 -0.157 1.00 86.81 78 LEU A N 1
ATOM 621 C CA . LEU A 1 78 ? -3.495 -0.569 -0.932 1.00 86.81 78 LEU A CA 1
ATOM 622 C C . LEU A 1 78 ? -3.849 -0.661 -2.417 1.00 86.81 78 LEU A C 1
ATOM 624 O O . LEU A 1 78 ? -4.650 -1.505 -2.804 1.00 86.81 78 LEU A O 1
ATOM 628 N N . SER A 1 79 ? -3.247 0.170 -3.256 1.00 87.56 79 SER A N 1
ATOM 629 C CA . SER A 1 79 ? -3.344 0.075 -4.711 1.00 87.56 79 SER A CA 1
ATOM 630 C C . SER A 1 79 ? -1.952 -0.125 -5.275 1.00 87.56 79 SER A C 1
ATOM 632 O O . SER A 1 79 ? -1.082 0.713 -5.071 1.00 87.56 79 SER A O 1
ATOM 634 N N . VAL A 1 80 ? -1.748 -1.208 -6.006 1.00 87.50 80 VAL A N 1
ATOM 635 C CA . VAL A 1 80 ? -0.474 -1.570 -6.618 1.00 87.50 80 VAL A CA 1
ATOM 636 C C . VAL A 1 80 ? -0.656 -1.559 -8.122 1.00 87.50 80 VAL A C 1
ATOM 638 O O . VAL A 1 80 ? -1.593 -2.165 -8.638 1.00 87.50 80 VAL A O 1
ATOM 641 N N . LYS A 1 81 ? 0.224 -0.853 -8.822 1.00 88.56 81 LYS A N 1
ATOM 642 C CA . LYS A 1 81 ? 0.225 -0.781 -10.280 1.00 88.56 81 LYS A CA 1
ATOM 643 C C . LYS A 1 81 ? 1.633 -0.751 -10.841 1.00 88.56 81 LYS A C 1
ATOM 645 O O . LYS A 1 81 ? 2.588 -0.458 -10.126 1.00 88.56 81 LYS A O 1
ATOM 650 N N . MET A 1 82 ? 1.754 -0.995 -12.137 1.00 87.31 82 MET A N 1
ATOM 651 C CA . MET A 1 82 ? 2.976 -0.727 -12.882 1.00 87.31 82 MET A CA 1
ATOM 652 C C . MET A 1 82 ? 2.799 0.537 -13.721 1.00 87.31 82 MET A C 1
ATOM 654 O O . MET A 1 82 ? 1.722 0.811 -14.256 1.00 87.31 82 MET A O 1
ATOM 658 N N . ILE A 1 83 ? 3.863 1.323 -13.839 1.00 88.50 83 ILE A N 1
ATOM 659 C CA . ILE A 1 83 ? 3.911 2.512 -14.684 1.00 88.50 83 ILE A CA 1
ATOM 660 C C . ILE A 1 83 ? 5.025 2.379 -15.716 1.00 88.50 83 ILE A C 1
ATOM 662 O O . ILE A 1 83 ? 6.148 1.987 -15.408 1.00 88.50 83 ILE A O 1
ATOM 666 N N . ASP A 1 84 ? 4.703 2.731 -16.957 1.00 87.50 84 ASP A N 1
ATOM 667 C CA . ASP A 1 84 ? 5.694 2.942 -18.003 1.00 87.50 84 ASP A CA 1
ATOM 668 C C . ASP A 1 84 ? 6.048 4.438 -18.018 1.00 87.50 84 ASP A C 1
ATOM 670 O O . ASP A 1 84 ? 5.180 5.250 -18.361 1.00 87.50 84 ASP A O 1
ATOM 674 N N . PRO A 1 85 ? 7.286 4.826 -17.661 1.00 82.31 85 PRO A N 1
ATOM 675 C CA . PRO A 1 85 ? 7.687 6.230 -17.605 1.00 82.31 85 PRO A CA 1
ATOM 676 C C . PRO A 1 85 ? 7.629 6.924 -18.975 1.00 82.31 85 PRO A C 1
ATOM 678 O O . PRO A 1 85 ? 7.654 8.149 -19.036 1.00 82.31 85 PRO A O 1
ATOM 681 N N . ARG A 1 86 ? 7.542 6.166 -20.080 1.00 83.19 86 ARG A N 1
ATOM 682 C CA . ARG A 1 86 ? 7.394 6.709 -21.439 1.00 83.19 86 ARG A CA 1
ATOM 683 C C . ARG A 1 86 ? 5.948 7.041 -21.796 1.00 83.19 86 ARG A C 1
ATOM 685 O O . ARG A 1 86 ? 5.722 7.873 -22.667 1.00 83.19 86 ARG A O 1
ATOM 692 N N . LYS A 1 87 ? 4.976 6.374 -21.165 1.00 83.62 87 LYS A N 1
ATOM 693 C CA . LYS A 1 87 ? 3.541 6.511 -21.481 1.00 83.62 87 LYS A CA 1
ATOM 694 C C . LYS A 1 87 ? 2.774 7.289 -20.421 1.00 83.62 87 LYS A C 1
ATOM 696 O O . LYS A 1 87 ? 1.801 7.961 -20.744 1.00 83.62 87 LYS A O 1
ATOM 701 N N . ASN A 1 88 ? 3.216 7.209 -19.172 1.00 78.44 88 ASN A N 1
ATOM 702 C CA . ASN A 1 88 ? 2.538 7.803 -18.035 1.00 78.44 88 ASN A CA 1
ATOM 703 C C . ASN A 1 88 ? 3.433 8.858 -17.395 1.00 78.44 88 ASN A C 1
ATOM 705 O O . ASN A 1 88 ? 4.596 8.599 -17.082 1.00 78.44 88 ASN A O 1
ATOM 709 N N . LYS A 1 89 ? 2.857 10.029 -17.116 1.00 72.44 89 LYS A N 1
ATOM 710 C CA . LYS A 1 89 ? 3.401 10.889 -16.065 1.00 72.44 89 LYS A CA 1
ATOM 711 C C . LYS A 1 89 ? 3.230 10.116 -14.751 1.00 72.44 89 LYS A C 1
ATOM 713 O O . LYS A 1 89 ? 2.197 9.470 -14.571 1.00 72.44 89 LYS A O 1
ATOM 718 N N . GLY A 1 90 ? 4.272 10.084 -13.921 1.00 70.88 90 GLY A N 1
ATOM 719 C CA . GLY A 1 90 ? 4.287 9.346 -12.654 1.00 70.88 90 GLY A CA 1
ATOM 720 C C . GLY A 1 90 ? 3.169 9.770 -11.694 1.00 70.88 90 GLY A C 1
ATOM 721 O O . GLY A 1 90 ? 2.242 10.499 -12.049 1.00 70.88 90 GLY A O 1
ATOM 722 N N . LEU A 1 91 ? 3.234 9.317 -10.450 1.00 75.56 91 LEU A N 1
ATOM 723 C CA . LEU A 1 91 ? 2.327 9.812 -9.414 1.00 75.56 91 LEU A CA 1
ATOM 724 C C . LEU A 1 91 ? 2.583 11.316 -9.190 1.00 75.56 91 LEU A C 1
ATOM 726 O O . LEU A 1 91 ? 3.699 11.693 -8.850 1.00 75.56 91 LEU A O 1
ATOM 730 N N . GLU A 1 92 ? 1.560 12.163 -9.373 1.00 71.88 92 GLU A N 1
ATOM 731 C CA . GLU A 1 92 ? 1.681 13.637 -9.285 1.00 71.88 92 GLU A CA 1
ATOM 732 C C . GLU A 1 92 ? 2.287 14.115 -7.953 1.00 71.88 92 GLU A C 1
ATOM 734 O O . GLU A 1 92 ? 3.023 15.095 -7.927 1.00 71.88 92 GLU A O 1
ATOM 739 N N . GLU A 1 93 ? 2.030 13.382 -6.867 1.00 72.19 93 GLU A N 1
ATOM 740 C CA . GLU A 1 93 ? 2.548 13.639 -5.514 1.00 72.19 93 GLU A CA 1
ATOM 741 C C . GLU A 1 93 ? 3.353 12.440 -4.974 1.00 72.19 93 GLU A C 1
ATOM 743 O O . GLU A 1 93 ? 3.442 12.213 -3.767 1.00 72.19 93 GLU A O 1
ATOM 748 N N . GLY A 1 94 ? 3.880 11.601 -5.871 1.00 77.56 94 GLY A N 1
ATOM 749 C CA . GLY A 1 94 ? 4.597 10.389 -5.495 1.00 77.56 94 GLY A CA 1
ATOM 750 C C . GLY A 1 94 ? 6.030 10.658 -5.054 1.00 77.56 94 GLY A C 1
ATOM 751 O O . GLY A 1 94 ? 6.765 11.411 -5.691 1.00 77.56 94 GLY A O 1
ATOM 752 N N . VAL A 1 95 ? 6.463 9.966 -4.005 1.00 84.44 95 VAL A N 1
ATOM 753 C CA . VAL A 1 95 ? 7.879 9.872 -3.647 1.00 84.44 95 VAL A CA 1
ATOM 754 C C . VAL A 1 95 ? 8.492 8.738 -4.460 1.00 84.44 95 VAL A C 1
ATOM 756 O O . VAL A 1 95 ? 8.006 7.607 -4.416 1.00 84.44 95 VAL A O 1
ATOM 759 N N . ARG A 1 96 ? 9.555 9.036 -5.213 1.00 89.31 96 ARG A N 1
ATOM 760 C CA . ARG A 1 96 ? 10.313 8.041 -5.980 1.00 89.31 96 ARG A CA 1
ATOM 761 C C . ARG A 1 96 ? 11.516 7.576 -5.170 1.00 89.31 96 ARG A C 1
ATOM 763 O O . ARG A 1 96 ? 12.343 8.392 -4.775 1.00 89.31 96 ARG A O 1
ATOM 770 N N . GLN A 1 97 ? 11.633 6.271 -4.964 1.00 92.69 97 GLN A N 1
ATOM 771 C CA . GLN A 1 97 ? 12.753 5.680 -4.238 1.00 92.69 97 GLN A CA 1
ATOM 772 C C . GLN A 1 97 ? 13.103 4.281 -4.749 1.00 92.69 97 GLN A C 1
ATOM 774 O O . GLN A 1 97 ? 12.367 3.689 -5.537 1.00 92.69 97 GLN A O 1
ATOM 779 N N . HIS A 1 98 ? 14.241 3.752 -4.303 1.00 93.38 98 HIS A N 1
ATOM 780 C CA . HIS A 1 98 ? 14.629 2.374 -4.590 1.00 93.38 98 HIS A CA 1
ATOM 781 C C . HIS A 1 98 ? 13.700 1.378 -3.899 1.00 93.38 98 HIS A C 1
ATOM 783 O O . HIS A 1 98 ? 13.279 1.589 -2.757 1.00 93.38 98 HIS A O 1
ATOM 789 N N . ARG A 1 99 ? 13.432 0.258 -4.576 1.00 90.19 99 ARG A N 1
ATOM 790 C CA . ARG A 1 99 ? 12.546 -0.810 -4.104 1.00 90.19 99 ARG A CA 1
ATOM 791 C C . ARG A 1 99 ? 12.916 -1.307 -2.711 1.00 90.19 99 ARG A C 1
ATOM 793 O O . ARG A 1 99 ? 12.042 -1.420 -1.863 1.00 90.19 99 ARG A O 1
ATOM 800 N N . ALA A 1 100 ? 14.200 -1.535 -2.437 1.00 89.19 100 ALA A N 1
ATOM 801 C CA . ALA A 1 100 ? 14.653 -2.006 -1.127 1.00 89.19 100 ALA A CA 1
ATOM 802 C C . ALA A 1 100 ? 14.315 -1.023 0.013 1.00 89.19 100 ALA A C 1
ATOM 804 O O . ALA A 1 100 ? 13.806 -1.434 1.056 1.00 89.19 100 ALA A O 1
ATOM 805 N N . SER A 1 101 ? 14.551 0.276 -0.198 1.00 90.69 101 SER A N 1
ATOM 806 C CA . SER A 1 101 ? 14.204 1.332 0.764 1.00 90.69 101 SER A CA 1
ATOM 807 C C . SER A 1 101 ? 12.693 1.421 0.963 1.00 90.69 101 SER A C 1
ATOM 809 O O . SER A 1 101 ? 12.214 1.456 2.097 1.00 90.69 101 SER A O 1
ATOM 811 N N . PHE A 1 102 ? 11.943 1.345 -0.139 1.00 90.75 102 PHE A N 1
ATOM 812 C CA . PHE A 1 102 ? 10.488 1.312 -0.115 1.00 90.75 102 PHE A CA 1
ATOM 813 C C . PHE A 1 102 ? 9.936 0.135 0.689 1.00 90.75 102 PHE A C 1
ATOM 815 O O . PHE A 1 102 ? 9.064 0.337 1.530 1.00 90.75 102 PHE A O 1
ATOM 822 N N . LEU A 1 103 ? 10.460 -1.077 0.498 1.00 88.94 103 LEU A N 1
ATOM 823 C CA . LEU A 1 103 ? 10.003 -2.264 1.223 1.00 88.94 103 LEU A CA 1
ATOM 824 C C . LEU A 1 103 ? 10.195 -2.133 2.742 1.00 88.94 103 LEU A C 1
ATOM 826 O O . LEU A 1 103 ? 9.333 -2.554 3.517 1.00 88.94 103 LEU A O 1
ATOM 830 N N . GLN A 1 104 ? 11.285 -1.503 3.190 1.00 88.12 104 GLN A N 1
ATOM 831 C CA . GLN A 1 104 ? 11.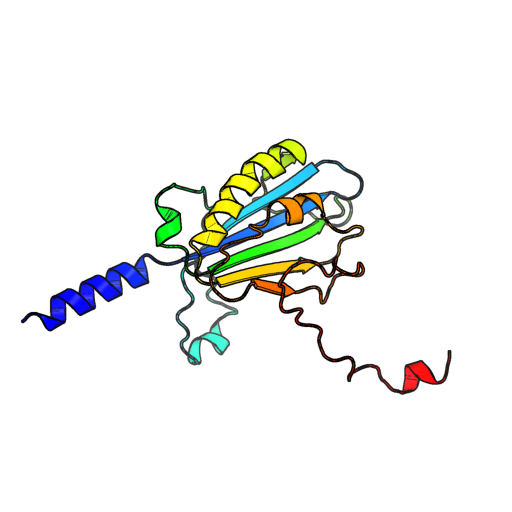509 -1.241 4.616 1.00 88.12 104 GLN A CA 1
ATOM 832 C C . GLN A 1 104 ? 10.495 -0.246 5.192 1.00 88.12 104 GLN A C 1
ATOM 834 O O . GLN A 1 104 ? 10.032 -0.407 6.325 1.00 88.12 104 GLN A O 1
ATOM 839 N N . GLU A 1 105 ? 10.152 0.790 4.431 1.00 85.50 105 GLU A N 1
ATOM 840 C CA . GLU A 1 105 ? 9.195 1.810 4.848 1.00 85.50 105 GLU A CA 1
ATOM 841 C C . GLU A 1 105 ? 7.762 1.278 4.832 1.00 85.50 105 GLU A C 1
ATOM 843 O O . GLU A 1 105 ? 7.053 1.372 5.837 1.00 85.50 105 GLU A O 1
ATOM 848 N N . ILE A 1 106 ? 7.352 0.642 3.734 1.00 85.94 106 ILE A N 1
ATOM 849 C CA . ILE A 1 106 ? 6.004 0.093 3.593 1.00 85.94 106 ILE A CA 1
ATOM 850 C C . ILE A 1 106 ? 5.759 -1.063 4.560 1.00 85.94 106 ILE A C 1
ATOM 852 O O . ILE A 1 106 ? 4.646 -1.217 5.057 1.00 85.94 106 ILE A O 1
ATOM 856 N N . GLY A 1 107 ? 6.802 -1.811 4.935 1.00 85.75 107 GLY A N 1
ATOM 857 C CA . GLY A 1 107 ? 6.722 -2.808 5.998 1.00 85.75 107 GLY A CA 1
ATOM 858 C C . GLY A 1 107 ? 6.234 -2.220 7.327 1.00 85.75 107 GLY A C 1
ATOM 859 O O . GLY A 1 107 ? 5.511 -2.889 8.064 1.00 85.75 107 GLY A O 1
ATOM 860 N N . LYS A 1 108 ? 6.546 -0.949 7.631 1.00 83.88 108 LYS A N 1
ATOM 861 C CA . LYS A 1 108 ? 6.013 -0.257 8.821 1.00 83.88 108 LYS A CA 1
ATOM 862 C C . LYS A 1 108 ? 4.517 0.019 8.686 1.00 83.88 108 LYS A C 1
ATOM 864 O O . LYS A 1 108 ? 3.789 -0.140 9.660 1.00 83.88 108 LYS A O 1
ATOM 869 N N . VAL A 1 109 ? 4.057 0.383 7.490 1.00 81.75 109 VAL A N 1
ATOM 870 C CA . VAL A 1 109 ? 2.633 0.620 7.200 1.00 81.75 109 VAL A CA 1
ATOM 871 C C . VAL A 1 109 ? 1.839 -0.681 7.237 1.00 81.75 109 VAL A C 1
ATOM 873 O O . VAL A 1 109 ? 0.743 -0.714 7.788 1.00 81.75 109 VAL A O 1
ATOM 876 N N . PHE A 1 110 ? 2.396 -1.781 6.732 1.00 81.25 110 PHE A N 1
ATOM 877 C CA . PHE A 1 110 ? 1.730 -3.081 6.777 1.00 81.25 110 PHE A CA 1
ATOM 878 C C . PHE A 1 110 ? 1.520 -3.613 8.191 1.00 81.25 110 PHE A C 1
ATOM 880 O O . PHE A 1 110 ? 0.504 -4.255 8.448 1.00 81.25 110 PHE A O 1
ATOM 887 N N . ARG A 1 111 ? 2.381 -3.257 9.151 1.00 81.25 111 ARG A N 1
ATOM 888 C CA . ARG A 1 111 ? 2.126 -3.545 10.574 1.00 81.25 111 ARG A CA 1
ATOM 889 C C . ARG A 1 111 ? 0.850 -2.885 11.102 1.00 81.25 111 ARG A C 1
ATOM 891 O O . ARG A 1 111 ? 0.327 -3.332 12.109 1.00 81.25 111 ARG A O 1
ATOM 898 N N . LEU A 1 112 ? 0.316 -1.861 10.436 1.00 74.50 112 LEU A N 1
ATOM 899 C CA . LEU A 1 112 ? -0.952 -1.228 10.818 1.00 74.50 112 LEU A CA 1
ATOM 900 C C . LEU A 1 112 ? -2.166 -2.023 10.368 1.00 74.50 112 LEU A C 1
ATOM 902 O O . LEU A 1 112 ? -3.243 -1.845 10.934 1.00 74.50 112 LEU A O 1
ATOM 906 N N . MET A 1 113 ? -2.015 -2.907 9.377 1.00 75.44 113 MET A N 1
ATOM 907 C CA . MET A 1 113 ? -3.113 -3.754 8.913 1.00 75.44 113 MET A CA 1
ATOM 908 C C . MET A 1 113 ? -3.720 -4.559 10.061 1.00 75.44 113 MET A C 1
ATOM 910 O O . MET A 1 113 ? -4.928 -4.768 10.065 1.00 75.44 113 MET A O 1
ATOM 914 N N . THR A 1 114 ? -2.918 -4.947 11.059 1.00 73.94 114 THR A N 1
ATOM 915 C CA . THR A 1 114 ? -3.392 -5.692 12.234 1.00 73.94 114 THR A CA 1
ATOM 916 C C . THR A 1 114 ? -4.311 -4.872 13.142 1.00 73.94 114 THR A C 1
ATOM 918 O O . THR A 1 114 ? -5.035 -5.432 13.957 1.00 73.94 114 THR A O 1
ATOM 921 N N . SER A 1 115 ? -4.295 -3.544 13.021 1.00 75.81 115 SER A N 1
ATOM 922 C CA . SER A 1 115 ? -5.159 -2.626 13.775 1.00 75.81 115 SER A CA 1
ATOM 923 C C . SER A 1 115 ? -6.334 -2.095 12.946 1.00 75.81 115 SER A C 1
ATOM 925 O O . SER A 1 115 ? -7.272 -1.527 13.503 1.00 75.81 115 SER A O 1
ATOM 927 N N . CYS A 1 116 ? -6.312 -2.297 11.626 1.00 76.75 116 CYS A N 1
ATOM 928 C CA . CYS A 1 116 ? -7.368 -1.855 10.719 1.00 76.75 116 CYS A CA 1
ATOM 929 C C . CYS A 1 116 ? -8.575 -2.794 10.789 1.00 76.75 116 CYS A C 1
ATOM 931 O O . CYS A 1 116 ? -8.426 -4.009 10.839 1.00 76.75 116 CYS A O 1
ATOM 933 N N . ARG A 1 117 ? -9.796 -2.260 10.694 1.00 76.12 117 ARG A N 1
ATOM 934 C CA . ARG A 1 117 ? -11.009 -3.104 10.644 1.00 76.12 117 ARG A CA 1
ATOM 935 C C . ARG A 1 117 ? -11.226 -3.779 9.297 1.00 76.12 117 ARG A C 1
ATOM 937 O O . ARG A 1 117 ? -11.944 -4.774 9.225 1.00 76.12 117 ARG A O 1
ATOM 944 N N . LYS A 1 118 ? -10.687 -3.183 8.236 1.00 80.50 118 LYS A N 1
ATOM 945 C CA . LYS A 1 118 ? -10.798 -3.668 6.866 1.00 80.50 118 LYS A CA 1
ATOM 946 C C . LYS A 1 118 ? -9.530 -3.325 6.104 1.00 80.50 118 LYS A C 1
ATOM 948 O O . LYS A 1 118 ? -9.062 -2.188 6.166 1.00 80.50 118 LYS A O 1
ATOM 953 N N . VAL A 1 119 ? -9.039 -4.276 5.316 1.00 79.12 119 VAL A N 1
ATOM 954 C CA . VAL A 1 119 ? -7.949 -4.027 4.374 1.00 79.12 119 VAL A CA 1
ATOM 955 C C . VAL A 1 119 ? -8.383 -4.398 2.963 1.00 79.12 119 VAL A C 1
ATOM 957 O O . VAL A 1 119 ? -8.918 -5.478 2.713 1.00 79.12 119 VAL A O 1
ATOM 960 N N . VAL A 1 120 ? -8.194 -3.468 2.035 1.00 80.62 120 VAL A N 1
ATOM 961 C CA . VAL A 1 120 ? -8.474 -3.653 0.611 1.00 80.62 120 VAL A CA 1
ATOM 962 C C . VAL A 1 120 ? -7.159 -3.539 -0.127 1.00 80.62 120 VAL A C 1
ATOM 964 O O . VAL A 1 120 ? -6.467 -2.542 0.018 1.00 80.62 120 VAL A O 1
ATOM 967 N N . ILE A 1 121 ? -6.823 -4.544 -0.918 1.00 80.44 121 ILE A N 1
ATOM 968 C CA . ILE A 1 121 ? -5.653 -4.556 -1.780 1.00 80.44 121 ILE A CA 1
ATOM 969 C C . ILE A 1 121 ? -6.161 -4.645 -3.215 1.00 80.44 121 ILE A C 1
ATOM 971 O O . ILE A 1 121 ? -6.911 -5.547 -3.569 1.00 80.44 121 ILE A O 1
ATOM 975 N N . ASN A 1 122 ? -5.785 -3.687 -4.044 1.00 81.25 122 ASN A N 1
ATOM 976 C CA . ASN A 1 122 ? -6.068 -3.681 -5.467 1.00 81.25 122 ASN A CA 1
ATOM 977 C C . ASN A 1 122 ? -4.739 -3.808 -6.207 1.00 81.25 122 ASN A C 1
ATOM 979 O O . ASN A 1 122 ? -3.834 -3.008 -5.971 1.00 81.25 122 ASN A O 1
ATOM 983 N N . ILE A 1 123 ? -4.619 -4.816 -7.063 1.00 78.50 123 ILE A N 1
ATOM 984 C CA . ILE A 1 123 ? -3.463 -5.035 -7.922 1.00 78.50 123 ILE A CA 1
ATOM 985 C C . ILE A 1 123 ? -3.930 -4.901 -9.369 1.00 78.50 123 ILE A C 1
ATOM 987 O O . ILE A 1 123 ? -4.713 -5.714 -9.854 1.00 78.50 123 ILE A O 1
ATOM 991 N N . ALA A 1 124 ? -3.418 -3.887 -10.061 1.00 78.50 124 ALA A N 1
ATOM 992 C CA . ALA A 1 124 ? -3.769 -3.596 -11.443 1.00 78.50 124 ALA A CA 1
ATOM 993 C C . ALA A 1 124 ? -2.523 -3.574 -12.334 1.00 78.50 124 ALA A C 1
ATOM 995 O O . ALA A 1 124 ? -1.554 -2.879 -12.035 1.00 78.50 124 ALA A O 1
ATOM 996 N N . LYS A 1 125 ? -2.586 -4.272 -13.471 1.00 71.88 125 LYS A N 1
ATOM 997 C CA . LYS A 1 125 ? -1.630 -4.212 -14.587 1.00 71.88 125 LYS A CA 1
ATOM 998 C C . LYS A 1 125 ? -0.177 -4.346 -14.144 1.00 71.88 125 LYS A C 1
ATOM 1000 O O . LYS A 1 125 ? 0.584 -3.380 -14.202 1.00 71.88 125 LYS A O 1
ATOM 1005 N N . LEU A 1 126 ? 0.199 -5.535 -13.687 1.00 74.44 126 LEU A N 1
ATOM 1006 C CA . LEU A 1 126 ? 1.584 -5.876 -13.372 1.00 74.44 126 LEU A CA 1
ATOM 1007 C C . LEU A 1 126 ? 2.120 -6.882 -14.391 1.00 74.44 126 LEU A C 1
ATOM 1009 O O . LEU A 1 126 ? 1.438 -7.854 -14.692 1.00 74.44 126 LEU A O 1
ATOM 1013 N N . ASP A 1 127 ? 3.347 -6.667 -14.879 1.00 72.94 127 ASP A N 1
ATOM 1014 C CA . ASP A 1 127 ? 4.042 -7.642 -15.740 1.00 72.94 127 ASP A CA 1
ATOM 1015 C C . ASP A 1 127 ? 4.487 -8.883 -14.941 1.00 72.94 127 ASP A C 1
ATOM 1017 O O . ASP A 1 127 ? 4.638 -9.969 -15.493 1.00 72.94 127 ASP A O 1
ATOM 1021 N N . ALA A 1 128 ? 4.725 -8.717 -13.638 1.00 73.44 128 ALA A N 1
ATOM 1022 C CA . ALA A 1 128 ? 5.138 -9.771 -12.723 1.00 73.44 128 ALA A CA 1
ATOM 1023 C C . ALA A 1 128 ? 4.519 -9.547 -11.343 1.00 73.44 128 ALA A C 1
ATOM 1025 O O . ALA A 1 128 ? 4.268 -8.411 -10.930 1.00 73.44 128 ALA A O 1
ATOM 1026 N N . TYR A 1 129 ? 4.290 -10.638 -10.619 1.00 71.62 129 TYR A N 1
ATOM 1027 C CA . TYR A 1 129 ? 3.681 -10.569 -9.300 1.00 71.62 129 TYR A CA 1
ATOM 1028 C C . TYR A 1 129 ? 4.671 -9.981 -8.265 1.00 71.62 129 TYR A C 1
ATOM 1030 O O . TYR A 1 129 ? 5.825 -10.411 -8.224 1.00 71.62 129 TYR A O 1
ATOM 1038 N N . PRO A 1 130 ? 4.275 -9.008 -7.417 1.00 75.62 130 PRO A N 1
ATOM 1039 C CA . PRO A 1 130 ? 5.174 -8.359 -6.465 1.00 75.62 130 PRO A CA 1
ATOM 1040 C C . PRO A 1 130 ? 5.260 -9.201 -5.186 1.00 75.62 130 PRO A C 1
ATOM 1042 O O . PRO A 1 130 ? 4.664 -8.879 -4.156 1.00 75.62 130 PRO A O 1
ATOM 1045 N N . GLU A 1 131 ? 5.945 -10.340 -5.280 1.00 77.56 131 GLU A N 1
ATOM 1046 C CA . GLU A 1 131 ? 6.084 -11.320 -4.192 1.00 77.56 131 GLU A CA 1
ATOM 1047 C C . GLU A 1 131 ? 6.676 -10.713 -2.917 1.00 77.56 131 GLU A C 1
ATOM 1049 O O . GLU A 1 131 ? 6.218 -10.991 -1.811 1.00 77.56 131 GLU A O 1
ATOM 1054 N N . ASP A 1 132 ? 7.655 -9.830 -3.077 1.00 83.12 132 ASP A N 1
ATOM 1055 C CA . ASP A 1 132 ? 8.286 -9.056 -2.013 1.00 83.12 132 ASP A CA 1
ATOM 1056 C C . ASP A 1 132 ? 7.284 -8.197 -1.238 1.00 83.12 132 ASP A C 1
ATOM 1058 O O . ASP A 1 132 ? 7.353 -8.124 -0.015 1.00 83.12 132 ASP A O 1
ATOM 1062 N N . LEU A 1 133 ? 6.324 -7.580 -1.931 1.00 80.19 133 LEU A N 1
ATOM 1063 C CA . LEU A 1 133 ? 5.288 -6.772 -1.297 1.00 80.19 133 LEU A CA 1
ATOM 1064 C C . LEU A 1 133 ? 4.307 -7.651 -0.518 1.00 80.19 133 LEU A C 1
ATOM 1066 O O . LEU A 1 133 ? 3.906 -7.296 0.589 1.00 80.19 133 LEU A O 1
ATOM 1070 N N . LEU A 1 134 ? 3.937 -8.808 -1.072 1.00 75.00 134 LEU A N 1
ATOM 1071 C CA . LEU A 1 134 ? 3.077 -9.760 -0.371 1.00 75.00 134 LEU A CA 1
ATOM 1072 C C . LEU A 1 134 ? 3.746 -10.381 0.845 1.00 75.00 134 LEU A C 1
ATOM 1074 O O . LEU A 1 134 ? 3.072 -10.648 1.835 1.00 75.00 134 LEU A O 1
ATOM 1078 N N . ALA A 1 135 ? 5.053 -10.629 0.775 1.00 79.62 135 ALA A N 1
ATOM 1079 C CA . ALA A 1 135 ? 5.811 -11.187 1.885 1.00 79.62 135 ALA A CA 1
ATOM 1080 C C . ALA A 1 135 ? 5.751 -10.285 3.128 1.00 79.62 135 ALA A C 1
ATOM 1082 O O . ALA A 1 135 ? 5.926 -10.773 4.244 1.00 79.62 135 ALA A O 1
ATOM 1083 N N . LEU A 1 136 ? 5.469 -8.991 2.941 1.00 80.56 136 LEU A N 1
ATOM 1084 C CA . LEU A 1 136 ? 5.275 -8.024 4.018 1.00 80.56 136 LEU A CA 1
ATOM 1085 C C . LEU A 1 136 ? 3.849 -8.002 4.582 1.00 80.56 136 LEU A C 1
ATOM 1087 O O . LEU A 1 136 ? 3.633 -7.388 5.630 1.00 80.56 136 LEU A O 1
ATOM 1091 N N . LEU A 1 137 ? 2.875 -8.634 3.919 1.00 77.06 137 LEU A N 1
ATOM 1092 C CA . LEU A 1 137 ? 1.524 -8.728 4.457 1.00 77.06 137 LEU A CA 1
ATOM 1093 C C . LEU A 1 137 ? 1.552 -9.576 5.737 1.00 77.06 137 LEU A C 1
ATOM 1095 O O . LEU A 1 137 ? 2.161 -10.651 5.747 1.00 77.06 137 LEU A O 1
ATOM 1099 N N . PRO A 1 138 ? 0.885 -9.136 6.819 1.00 71.31 138 PRO A N 1
ATOM 1100 C CA . PRO A 1 138 ? 0.776 -9.944 8.023 1.00 71.31 138 PRO A CA 1
ATOM 1101 C C . PRO A 1 138 ? 0.127 -11.289 7.685 1.00 71.31 138 PRO A C 1
ATOM 1103 O O . PRO A 1 138 ? -0.997 -11.332 7.189 1.00 71.31 138 PRO A O 1
ATOM 1106 N N . ARG A 1 139 ? 0.847 -12.389 7.927 1.00 67.75 139 ARG A N 1
ATOM 1107 C CA . ARG A 1 139 ? 0.332 -13.749 7.694 1.00 67.75 139 ARG A CA 1
ATOM 1108 C C . ARG A 1 139 ? -0.703 -14.148 8.744 1.00 67.75 139 ARG A C 1
ATOM 1110 O O . ARG A 1 139 ? -1.682 -14.811 8.420 1.00 67.75 139 ARG A O 1
ATOM 1117 N N . ASP A 1 140 ? -0.515 -13.646 9.961 1.00 63.31 140 ASP A N 1
ATOM 1118 C CA . ASP A 1 140 ? -1.368 -13.893 11.115 1.00 63.31 140 ASP A CA 1
ATOM 1119 C C . ASP A 1 140 ? -1.990 -12.584 11.618 1.00 63.31 140 ASP A C 1
ATOM 1121 O O . ASP A 1 140 ? -1.398 -11.507 11.513 1.00 63.31 140 ASP A O 1
ATOM 1125 N N . GLY A 1 141 ? -3.192 -12.665 12.194 1.00 56.91 141 GLY A N 1
ATOM 1126 C CA . GLY A 1 141 ? -3.780 -11.544 12.933 1.00 56.91 141 GLY A CA 1
ATOM 1127 C C . GLY A 1 141 ? -4.345 -10.399 12.086 1.00 56.91 141 GLY A C 1
ATOM 1128 O O . GLY A 1 141 ? -4.542 -9.311 12.621 1.00 56.91 141 GLY A O 1
ATOM 1129 N N . LEU A 1 142 ? -4.639 -10.613 10.797 1.00 58.91 142 LEU A N 1
ATOM 1130 C CA . LEU A 1 142 ? -5.401 -9.645 9.999 1.00 58.91 142 LEU A CA 1
ATOM 1131 C C . LEU A 1 142 ? -6.866 -9.599 10.473 1.00 58.91 142 LEU A C 1
ATOM 1133 O O . LEU A 1 142 ? -7.587 -10.592 10.324 1.00 58.91 142 LEU A O 1
ATOM 1137 N N . PRO A 1 143 ? -7.357 -8.468 11.014 1.00 53.91 143 PRO A N 1
ATOM 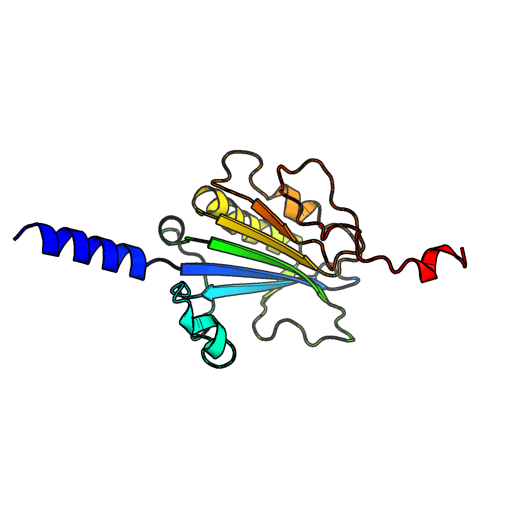1138 C CA . PRO A 1 143 ? -8.761 -8.322 11.338 1.00 53.91 143 PRO A CA 1
ATOM 1139 C C . PRO A 1 143 ? -9.565 -8.300 10.038 1.00 53.91 143 PRO A C 1
ATOM 1141 O O . PRO A 1 143 ? -9.220 -7.605 9.087 1.00 53.91 143 PRO A O 1
ATOM 1144 N N . GLY A 1 144 ? -10.655 -9.066 10.011 1.00 55.47 144 GLY A N 1
ATOM 1145 C CA . GLY A 1 144 ? -11.808 -8.854 9.133 1.00 55.47 144 GLY A CA 1
ATOM 1146 C C . GLY A 1 144 ? -11.536 -8.491 7.663 1.00 55.47 144 GLY A C 1
ATOM 1147 O O . GLY A 1 144 ? -11.515 -7.325 7.291 1.00 55.47 144 GLY A O 1
ATOM 1148 N N . LYS A 1 145 ? -11.564 -9.512 6.795 1.00 59.50 145 LYS A N 1
ATOM 1149 C CA . LYS A 1 145 ? -11.762 -9.419 5.332 1.00 59.50 145 LYS A CA 1
ATOM 1150 C C . LYS A 1 145 ? -10.684 -8.613 4.587 1.00 59.50 145 LYS A C 1
ATOM 1152 O O . LYS A 1 145 ? -10.882 -7.445 4.254 1.00 59.50 145 LYS A O 1
ATOM 1157 N N . VAL A 1 146 ? -9.608 -9.303 4.214 1.00 61.75 146 VAL A N 1
ATOM 1158 C CA . VAL A 1 146 ? -8.718 -8.876 3.127 1.00 61.75 146 VAL A CA 1
ATOM 1159 C C . VAL A 1 146 ? -9.429 -9.113 1.799 1.00 61.75 146 VAL A C 1
ATOM 1161 O O . VAL A 1 146 ? -9.854 -10.234 1.498 1.00 61.75 146 VAL A O 1
ATOM 1164 N N . PHE A 1 147 ? -9.577 -8.056 1.010 1.00 65.25 147 PHE A N 1
ATOM 1165 C CA . PHE A 1 147 ? -10.061 -8.152 -0.364 1.00 65.25 147 PHE A CA 1
ATOM 1166 C C . PHE A 1 147 ? -8.890 -7.946 -1.304 1.00 65.25 147 PHE A C 1
ATOM 1168 O O . PHE A 1 147 ? -8.217 -6.928 -1.181 1.00 65.25 147 PHE A O 1
ATOM 1175 N N . LEU A 1 148 ? -8.684 -8.877 -2.231 1.00 67.94 148 LEU A N 1
ATOM 1176 C CA . LEU A 1 148 ? -7.781 -8.672 -3.353 1.00 67.94 148 LEU A CA 1
ATOM 1177 C C . LEU A 1 148 ? -8.608 -8.508 -4.613 1.00 67.94 148 LEU A C 1
ATOM 1179 O O . LEU A 1 148 ? -9.364 -9.410 -4.990 1.00 67.94 148 LEU A O 1
ATOM 1183 N N . ASP A 1 149 ? -8.462 -7.351 -5.232 1.00 66.38 149 ASP A N 1
ATOM 1184 C CA . ASP A 1 149 ? -8.953 -7.111 -6.575 1.00 66.38 149 ASP A CA 1
ATOM 1185 C C . ASP A 1 149 ? -7.804 -7.341 -7.558 1.00 66.38 149 ASP A C 1
ATOM 1187 O O . ASP A 1 149 ? -6.749 -6.721 -7.430 1.00 66.38 149 ASP A O 1
ATOM 1191 N N . THR A 1 150 ? -8.001 -8.286 -8.477 1.00 65.69 150 THR A N 1
ATOM 1192 C CA . THR A 1 150 ? -7.042 -8.653 -9.537 1.00 65.69 150 THR A CA 1
ATOM 1193 C C . THR A 1 150 ? -7.675 -8.537 -10.920 1.00 65.69 150 THR A C 1
ATOM 1195 O O . THR A 1 150 ? -7.142 -9.086 -11.876 1.00 65.69 150 THR A O 1
ATOM 1198 N N . ILE A 1 151 ? -8.822 -7.853 -11.039 1.00 66.06 151 ILE A N 1
ATOM 1199 C CA . ILE A 1 151 ? -9.595 -7.794 -12.287 1.00 66.06 151 ILE A CA 1
ATOM 1200 C C . ILE A 1 151 ? -8.775 -7.272 -13.475 1.00 66.06 151 ILE A C 1
ATOM 1202 O O . ILE A 1 151 ? -8.989 -7.701 -14.602 1.00 66.06 151 ILE A O 1
ATOM 1206 N N . ASP A 1 152 ? -7.801 -6.404 -13.200 1.00 65.38 152 ASP A N 1
ATOM 1207 C CA . ASP A 1 152 ? -6.916 -5.794 -14.191 1.00 65.38 152 ASP A CA 1
ATOM 1208 C C . ASP A 1 152 ? -5.508 -6.423 -14.202 1.00 65.38 152 ASP A C 1
ATOM 1210 O O . ASP A 1 152 ? -4.559 -5.786 -14.662 1.00 65.38 152 ASP A O 1
ATOM 1214 N N . CYS A 1 153 ? -5.314 -7.615 -13.628 1.00 65.12 153 CYS A N 1
ATOM 1215 C CA . CYS A 1 153 ? -4.009 -8.269 -13.523 1.00 65.12 153 CYS A CA 1
ATOM 1216 C C . CYS A 1 153 ? -3.910 -9.468 -14.474 1.00 65.12 153 CYS A C 1
ATOM 1218 O O . CYS A 1 153 ? -4.600 -10.467 -14.291 1.00 65.12 153 CYS A O 1
ATOM 1220 N N . ASP A 1 154 ? -2.987 -9.392 -15.436 1.00 66.88 154 ASP A N 1
ATOM 1221 C CA . ASP A 1 154 ? -2.714 -10.480 -16.388 1.00 66.88 154 ASP A CA 1
ATOM 1222 C C . ASP A 1 154 ? -1.967 -11.662 -15.734 1.00 66.88 154 ASP A C 1
ATOM 1224 O O . ASP A 1 154 ? -1.912 -12.765 -16.276 1.00 66.88 154 ASP A O 1
ATOM 1228 N N . VAL A 1 155 ? -1.400 -11.444 -14.541 1.00 65.06 155 VAL A N 1
ATOM 1229 C CA . VAL A 1 155 ? -0.646 -12.441 -13.772 1.00 65.06 155 VAL A CA 1
ATOM 1230 C C . VAL A 1 155 ? -1.527 -13.054 -12.684 1.00 65.06 155 VAL A C 1
ATOM 1232 O O . VAL A 1 155 ? -2.152 -12.347 -11.892 1.00 65.06 155 VAL A O 1
ATOM 1235 N N . ILE A 1 156 ? -1.552 -14.386 -12.616 1.00 62.84 156 ILE A N 1
ATOM 1236 C CA . ILE A 1 156 ? -2.321 -15.134 -11.614 1.00 62.84 156 ILE A CA 1
ATOM 1237 C C . ILE A 1 156 ? -1.687 -14.931 -10.224 1.00 62.84 156 ILE A C 1
ATOM 1239 O O . ILE A 1 156 ? -0.486 -15.168 -10.078 1.00 62.84 156 ILE A O 1
ATOM 1243 N N . PRO A 1 157 ? -2.456 -14.526 -9.192 1.00 60.88 157 PRO A N 1
ATOM 1244 C CA . PRO A 1 157 ? -1.922 -14.396 -7.843 1.00 60.88 157 PRO A CA 1
ATOM 1245 C C . PRO A 1 157 ? -1.538 -15.755 -7.244 1.00 60.88 157 PRO A C 1
ATOM 1247 O O . PRO A 1 157 ? -2.251 -16.736 -7.475 1.00 60.88 157 PRO A O 1
ATOM 1250 N N . PRO A 1 158 ? -0.469 -15.826 -6.429 1.00 61.88 158 PRO A N 1
ATOM 1251 C CA . PRO A 1 158 ? -0.158 -17.029 -5.671 1.00 61.88 158 PRO A CA 1
ATOM 1252 C C . PRO A 1 158 ? -1.311 -17.349 -4.705 1.00 61.88 158 PRO A C 1
ATOM 1254 O O . PRO A 1 158 ? -1.819 -16.474 -4.001 1.00 61.88 158 PRO A O 1
ATOM 1257 N N . PHE A 1 159 ? -1.740 -18.612 -4.698 1.00 54.91 159 PHE A N 1
ATOM 1258 C CA . PHE A 1 159 ? -2.967 -19.082 -4.040 1.00 54.91 159 PHE A CA 1
ATOM 1259 C C . PHE A 1 159 ? -2.875 -19.192 -2.503 1.00 54.91 159 PHE A C 1
ATOM 1261 O O . PHE A 1 159 ? -3.874 -19.498 -1.857 1.00 54.91 159 PHE A O 1
ATOM 1268 N N . ASP A 1 160 ? -1.717 -18.893 -1.908 1.00 55.34 160 ASP A N 1
ATOM 1269 C CA . ASP A 1 160 ? -1.416 -19.162 -0.491 1.00 55.34 160 ASP A CA 1
ATOM 1270 C C . ASP A 1 160 ? -1.805 -18.039 0.483 1.00 55.34 160 ASP A C 1
ATOM 1272 O O . ASP A 1 160 ? -1.474 -18.085 1.668 1.00 55.34 160 ASP A O 1
ATOM 1276 N N . ILE A 1 161 ? -2.511 -17.010 0.020 1.00 54.34 161 ILE A N 1
ATOM 1277 C CA . ILE A 1 161 ? -2.933 -15.902 0.881 1.00 54.34 161 ILE A CA 1
ATOM 1278 C C . ILE A 1 161 ? -4.419 -16.085 1.195 1.00 54.34 161 ILE A C 1
ATOM 1280 O O . ILE A 1 161 ? -5.194 -16.296 0.257 1.00 54.34 161 ILE A O 1
ATOM 1284 N N . PRO A 1 162 ? -4.862 -15.983 2.467 1.00 47.66 162 PRO A N 1
ATOM 1285 C CA . PRO A 1 162 ? -6.271 -16.083 2.852 1.00 47.66 162 PRO A CA 1
ATOM 1286 C C . PRO A 1 162 ? -7.047 -14.854 2.356 1.00 47.66 162 PRO A C 1
ATOM 1288 O O . PRO A 1 162 ? -7.420 -13.944 3.097 1.00 47.66 162 PRO A O 1
ATOM 1291 N N . ILE A 1 163 ? -7.261 -14.816 1.049 1.00 54.31 163 ILE A N 1
ATOM 1292 C CA . ILE A 1 163 ? -7.793 -13.705 0.288 1.00 54.31 163 ILE A CA 1
ATOM 1293 C C . ILE A 1 163 ? -9.102 -14.162 -0.326 1.00 54.31 163 ILE A C 1
ATOM 1295 O O . ILE A 1 163 ? -9.177 -15.163 -1.038 1.00 54.31 163 ILE A O 1
ATOM 1299 N N . ARG A 1 164 ? -10.158 -13.376 -0.116 1.00 49.06 164 ARG A N 1
ATOM 1300 C CA . ARG A 1 164 ? -11.361 -13.513 -0.934 1.00 49.06 164 ARG A CA 1
ATOM 1301 C C . ARG A 1 164 ? -11.086 -12.858 -2.279 1.00 49.06 164 ARG A C 1
ATOM 1303 O O . ARG A 1 164 ? -11.230 -11.643 -2.412 1.00 49.06 164 ARG A O 1
ATOM 1310 N N . LEU A 1 165 ? -10.677 -13.669 -3.251 1.00 50.50 165 LEU A N 1
ATOM 1311 C CA . LEU A 1 165 ? -10.571 -13.256 -4.643 1.00 50.50 165 LEU A CA 1
ATOM 1312 C C . LEU A 1 165 ? -11.972 -12.887 -5.133 1.00 50.50 165 LEU A C 1
ATOM 1314 O O . LEU A 1 165 ? -12.847 -13.745 -5.252 1.00 50.50 165 LEU A O 1
ATOM 1318 N N . ARG A 1 166 ? -12.203 -11.605 -5.421 1.00 45.75 166 ARG A N 1
ATOM 1319 C CA . ARG A 1 166 ? -13.338 -11.217 -6.259 1.00 45.75 166 ARG A CA 1
ATOM 1320 C C . ARG A 1 166 ? -12.929 -11.435 -7.708 1.00 45.75 166 ARG A C 1
ATOM 1322 O O . ARG A 1 166 ? -12.550 -10.497 -8.394 1.00 45.75 166 ARG A O 1
ATOM 1329 N N . ARG A 1 167 ? -12.991 -12.684 -8.169 1.00 43.03 167 ARG A N 1
ATOM 1330 C CA . ARG A 1 167 ? -13.111 -12.929 -9.606 1.00 43.03 167 ARG A CA 1
ATOM 1331 C C . ARG A 1 167 ? -14.548 -12.596 -9.986 1.00 43.03 167 ARG A C 1
ATOM 1333 O O . ARG A 1 167 ? -15.477 -13.094 -9.351 1.00 43.03 167 ARG A O 1
ATOM 1340 N N . VAL A 1 168 ? -14.730 -11.711 -10.962 1.00 42.94 168 VAL A N 1
ATOM 1341 C CA . VAL A 1 168 ? -16.022 -11.613 -11.648 1.00 42.94 168 VAL A CA 1
ATOM 1342 C C . VAL A 1 168 ? -16.294 -13.012 -12.213 1.00 42.94 168 VAL A C 1
ATOM 1344 O O . VAL A 1 168 ? -15.365 -13.605 -12.768 1.00 42.94 168 VAL A O 1
ATOM 1347 N N . PRO A 1 169 ? -17.478 -13.603 -11.983 1.00 35.44 169 PRO A N 1
ATOM 1348 C CA . PRO A 1 169 ? -17.777 -14.917 -12.528 1.00 35.44 169 PRO A CA 1
ATOM 1349 C C . PRO A 1 169 ? -17.558 -14.894 -14.044 1.00 35.44 169 PRO A C 1
ATOM 1351 O O . PRO A 1 169 ? -17.864 -13.901 -14.704 1.00 35.44 169 PRO A O 1
ATOM 1354 N N . PHE A 1 170 ? -17.011 -15.986 -14.577 1.00 42.97 170 PHE A N 1
ATOM 1355 C CA . PHE A 1 170 ? -16.705 -16.197 -15.999 1.00 42.97 170 PHE A CA 1
ATOM 1356 C C . PHE A 1 170 ? -17.941 -16.137 -16.926 1.00 42.97 170 PHE A C 1
ATOM 1358 O O . PHE A 1 170 ? -17.830 -16.389 -18.121 1.00 42.97 170 PHE A O 1
ATOM 1365 N N . ASP A 1 171 ? -19.103 -15.740 -16.413 1.00 40.91 171 ASP A N 1
ATOM 1366 C CA . ASP A 1 171 ? -20.403 -15.748 -17.085 1.00 40.91 171 ASP A CA 1
ATOM 1367 C C . ASP A 1 171 ? -20.584 -14.603 -18.105 1.00 40.91 171 ASP A C 1
ATOM 1369 O O . ASP A 1 171 ? -21.706 -14.284 -18.483 1.00 40.91 171 ASP A O 1
ATOM 1373 N N . SER A 1 172 ? -19.501 -13.954 -18.546 1.00 43.56 172 SER A N 1
ATOM 1374 C CA . SER A 1 172 ? -19.546 -12.915 -19.593 1.00 43.56 172 SER A CA 1
ATOM 1375 C C . SER A 1 172 ? -18.597 -13.168 -20.764 1.00 43.56 172 SER A C 1
ATOM 1377 O O . SER A 1 172 ? -18.389 -12.278 -21.584 1.00 43.56 172 SER A O 1
ATOM 1379 N N . LEU A 1 173 ? -18.042 -14.380 -20.883 1.00 44.44 173 LEU A N 1
ATOM 1380 C CA . LEU A 1 173 ? -17.485 -14.810 -22.163 1.00 44.44 173 LEU A CA 1
ATOM 1381 C C . LEU A 1 173 ? -18.650 -14.987 -23.141 1.00 44.44 173 LEU A C 1
ATOM 1383 O O . LEU A 1 173 ? -19.422 -15.938 -23.021 1.00 44.44 173 LEU A O 1
ATOM 1387 N N . ASP A 1 174 ? -18.781 -14.047 -24.078 1.00 48.22 174 ASP A N 1
ATOM 1388 C CA . ASP A 1 174 ? -19.698 -14.174 -25.206 1.00 48.22 174 ASP A CA 1
ATOM 1389 C C . ASP A 1 174 ? -19.462 -15.530 -25.896 1.00 48.22 174 ASP A C 1
ATOM 1391 O O . ASP A 1 174 ? -18.324 -15.839 -26.277 1.00 48.22 174 ASP A O 1
ATOM 1395 N N . PRO A 1 175 ? -20.508 -16.352 -26.091 1.00 50.12 175 PRO A N 1
ATOM 1396 C CA . PRO A 1 175 ? -20.376 -17.663 -26.723 1.00 50.12 175 PRO A CA 1
ATOM 1397 C C . PRO A 1 175 ? -19.872 -17.596 -28.176 1.00 50.12 175 PRO A C 1
ATOM 1399 O O . PRO A 1 175 ? -19.483 -18.623 -28.728 1.00 50.12 175 PRO A O 1
ATOM 1402 N N . GLU A 1 176 ? -19.813 -16.410 -28.790 1.00 49.12 176 GLU A N 1
ATOM 1403 C CA . GLU A 1 176 ? -19.260 -16.216 -30.136 1.00 49.12 176 GLU A CA 1
ATOM 1404 C C . GLU A 1 176 ? -17.731 -16.379 -30.206 1.00 49.12 176 GLU A C 1
ATOM 1406 O O . GLU A 1 176 ? -17.206 -16.740 -31.259 1.00 49.12 176 GLU A O 1
ATOM 1411 N N . ILE A 1 177 ? -16.996 -16.192 -29.102 1.00 49.62 177 ILE A N 1
ATOM 1412 C CA . ILE A 1 177 ? -15.524 -16.322 -29.108 1.00 49.62 177 ILE A CA 1
ATOM 1413 C C . ILE A 1 177 ? -15.086 -17.799 -29.058 1.00 49.62 177 ILE A C 1
ATOM 1415 O O . ILE A 1 177 ? -13.990 -18.138 -29.499 1.00 49.62 177 ILE A O 1
ATOM 1419 N N . LEU A 1 178 ? -15.955 -18.710 -28.606 1.00 42.69 178 LEU A N 1
ATOM 1420 C CA . LEU A 1 178 ? -15.654 -20.145 -28.505 1.00 42.69 178 LEU A CA 1
ATOM 1421 C C . LEU A 1 178 ? -15.927 -20.944 -29.790 1.00 42.69 178 LEU A C 1
ATOM 1423 O O . LEU A 1 178 ? -15.626 -22.133 -29.826 1.00 42.69 178 LEU A O 1
ATOM 1427 N N . GLN A 1 179 ? -16.473 -20.325 -30.841 1.00 43.28 179 GLN A N 1
ATOM 1428 C CA . GLN A 1 179 ? -16.707 -21.004 -32.126 1.00 43.28 179 GLN A CA 1
ATOM 1429 C C . GLN A 1 179 ? -15.588 -20.798 -33.158 1.00 43.28 179 GLN A C 1
ATOM 1431 O O . GLN A 1 179 ? -15.631 -21.422 -34.213 1.00 43.28 179 GLN A O 1
ATOM 1436 N N . ASN A 1 180 ? -14.579 -19.974 -32.859 1.00 41.91 180 ASN A N 1
ATOM 1437 C CA . ASN A 1 180 ? -13.457 -19.695 -33.765 1.00 41.91 180 ASN A CA 1
ATOM 1438 C C . ASN A 1 180 ? -12.079 -20.049 -33.169 1.00 41.91 180 ASN A C 1
ATOM 1440 O O . ASN A 1 180 ? -11.072 -19.482 -33.595 1.00 41.91 180 ASN A O 1
ATOM 1444 N N . ALA A 1 181 ? -12.031 -20.964 -32.193 1.00 38.50 181 ALA A N 1
ATOM 1445 C CA . ALA A 1 181 ? -10.795 -21.512 -31.624 1.00 38.50 181 ALA A CA 1
ATOM 1446 C C . ALA A 1 181 ? -10.606 -22.982 -32.015 1.00 38.50 181 ALA A C 1
ATOM 1448 O O . ALA A 1 181 ? -11.607 -23.733 -31.965 1.00 38.50 181 ALA A O 1
#